Protein AF-A0A356AL03-F1 (afdb_monomer)

Mean predicted aligned error: 7.5 Å

Sequence (107 aa):
NMDRANEKYIFDELTRKDAGLCEEIRKRMFVFEDITTLDDMSIQRFLREVDSKDLVYALKGANQEVADVIFKNMSTRSSESVRSDLEYTHNVRLRDVEDAQQRIVGV

Nearest PDB structures (foldseek):
  3ajc-assembly1_A  TM=7.349E-01  e=2.908E-09  Thermotoga maritima
  1lkv-assembly1_X  TM=7.337E-01  e=6.531E-09  Thermotoga maritima
  8wo5-assembly1_C6  TM=9.491E-01  e=3.135E-07  Salmonella enterica subsp. enterica serovar Typhimurium str. LT2
  3hjl-assembly1_A  TM=9.689E-01  e=3.162E-06  Aquifex aeolicus
  8umx-assembly1_B  TM=7.144E-01  e=5.587E-07  Salmonella enterica subsp. enterica serovar Typhimurium

Secondary structure (DSSP, 8-state):
---HHHHHHHHHHHHHH-HHHHHHHHHHHS-GGGGGGS-HHHHHHHTTTS-HHHHHHHHHH--HHHHHHHHHTS-HHHHHHHHHHHHH--S--HHHHHHHHHHHHT-

pLDDT: mean 87.23, std 10.14, range [45.0, 96.75]

Solvent-accessible surface area (backbone atoms only — not comparable to full-atom values): 6201 Å² total; per-residue (Å²): 138,81,56,72,71,58,54,52,54,53,50,54,55,37,37,74,76,37,50,68,62,39,51,55,48,53,56,68,72,57,49,72,71,55,60,70,76,52,53,66,67,59,48,41,51,51,62,72,75,50,54,70,67,39,52,40,36,24,54,72,74,45,55,70,69,47,46,50,57,50,49,71,52,41,55,71,70,55,41,50,51,47,54,52,50,44,72,72,62,69,90,77,55,70,66,59,22,53,55,22,32,51,54,60,67,70,109

Foldseek 3Di:
DDDPVVVVVVLVVCCVVPVPVSVVVVLVVQFLVCLLVDDLVVLLVLVVVADLVLVLLLLVPDDPSSVCSNLVSDDPVSSVVSVVVNVVDPDDDPVSNSVSSSVSSVD

Structure (mmCIF, N/CA/C/O backbone):
data_AF-A0A356AL03-F1
#
_entry.id   AF-A0A356AL03-F1
#
loop_
_atom_site.group_PDB
_atom_site.id
_atom_site.type_symbol
_atom_site.label_atom_id
_atom_site.label_alt_id
_atom_site.label_comp_id
_atom_site.label_asym_id
_atom_site.label_entity_id
_atom_site.label_seq_id
_atom_site.pdbx_PDB_ins_code
_atom_site.Cartn_x
_atom_site.Cartn_y
_atom_site.Cartn_z
_atom_site.occupancy
_atom_site.B_iso_or_equiv
_atom_site.auth_seq_id
_atom_site.auth_comp_id
_atom_site.auth_asym_id
_atom_site.auth_atom_id
_atom_site.pdbx_PDB_model_num
ATOM 1 N N . ASN A 1 1 ? 18.338 9.567 -9.962 1.00 45.00 1 ASN A N 1
ATOM 2 C CA . ASN A 1 1 ? 17.520 10.454 -10.817 1.00 45.00 1 ASN A CA 1
ATOM 3 C C . ASN A 1 1 ? 17.910 10.272 -12.277 1.00 45.00 1 ASN A C 1
ATOM 5 O O . ASN A 1 1 ? 18.723 11.034 -12.783 1.00 45.00 1 ASN A O 1
ATOM 9 N N . MET A 1 2 ? 17.398 9.216 -12.920 1.00 46.03 2 MET A N 1
ATOM 10 C CA . MET A 1 2 ? 17.444 9.082 -14.381 1.00 46.03 2 MET A CA 1
ATOM 11 C C . MET A 1 2 ? 16.393 10.014 -14.986 1.00 46.03 2 MET A C 1
ATOM 13 O O . MET A 1 2 ? 15.327 10.201 -14.409 1.00 46.03 2 MET A O 1
ATOM 17 N N . ASP A 1 3 ? 16.714 10.613 -16.126 1.00 66.19 3 ASP A N 1
ATOM 18 C CA . ASP A 1 3 ? 15.806 11.488 -16.861 1.00 66.19 3 ASP A CA 1
ATOM 19 C C . ASP A 1 3 ? 14.655 10.668 -17.481 1.00 66.19 3 ASP A C 1
ATOM 21 O O . ASP A 1 3 ? 14.901 9.629 -18.102 1.00 66.19 3 ASP A O 1
ATOM 25 N N . ARG A 1 4 ? 13.403 11.125 -17.334 1.00 58.62 4 ARG A N 1
ATOM 26 C CA . ARG A 1 4 ? 12.178 10.394 -17.742 1.00 58.62 4 ARG A CA 1
ATOM 27 C C . ARG A 1 4 ? 12.176 10.004 -19.227 1.00 58.62 4 ARG A C 1
ATOM 29 O O . ARG A 1 4 ? 11.587 8.995 -19.609 1.00 58.62 4 ARG A O 1
ATOM 36 N N . ALA A 1 5 ? 12.834 10.801 -20.071 1.00 67.06 5 ALA A N 1
ATOM 37 C CA . ALA A 1 5 ? 12.971 10.522 -21.500 1.00 67.06 5 ALA A CA 1
ATOM 38 C C . ALA A 1 5 ? 13.896 9.323 -21.783 1.00 67.06 5 ALA A C 1
ATOM 40 O O . ALA A 1 5 ? 13.606 8.513 -22.665 1.00 67.06 5 ALA A O 1
ATOM 41 N N . ASN A 1 6 ? 14.973 9.179 -21.007 1.00 71.44 6 ASN A N 1
ATOM 42 C CA . ASN A 1 6 ? 15.922 8.075 -21.145 1.00 71.44 6 ASN A CA 1
ATOM 43 C C . ASN A 1 6 ? 15.347 6.774 -20.588 1.00 71.44 6 ASN A C 1
ATOM 45 O O . ASN A 1 6 ? 15.524 5.724 -21.198 1.00 71.44 6 ASN A O 1
ATOM 49 N N . GLU A 1 7 ? 14.616 6.847 -19.477 1.00 72.31 7 GLU A N 1
ATOM 50 C CA . GLU A 1 7 ? 13.932 5.692 -18.891 1.00 72.31 7 GLU A CA 1
ATOM 51 C C . GLU A 1 7 ? 12.954 5.057 -19.888 1.00 72.31 7 GLU A C 1
ATOM 53 O O . GLU A 1 7 ? 13.021 3.854 -20.143 1.00 72.31 7 GLU A O 1
ATOM 58 N N . LYS A 1 8 ? 12.118 5.875 -20.541 1.00 75.06 8 LYS A N 1
ATOM 59 C CA . LYS A 1 8 ? 11.184 5.396 -21.565 1.00 75.06 8 LYS A CA 1
ATOM 60 C C . LYS A 1 8 ? 11.902 4.727 -22.741 1.00 75.06 8 LYS A C 1
ATOM 62 O O . LYS A 1 8 ? 11.516 3.637 -23.146 1.00 75.06 8 LYS A O 1
ATOM 67 N N . TYR A 1 9 ? 12.963 5.346 -23.263 1.00 85.25 9 TYR A N 1
ATOM 68 C CA . TYR A 1 9 ? 13.730 4.781 -24.377 1.00 85.25 9 TYR A CA 1
ATOM 69 C C . TYR A 1 9 ? 14.390 3.439 -24.013 1.00 85.25 9 TYR A C 1
ATOM 71 O O . TYR A 1 9 ? 14.337 2.490 -24.794 1.00 85.25 9 TYR A O 1
ATOM 79 N N . ILE A 1 10 ? 14.968 3.338 -22.810 1.00 81.75 10 ILE A N 1
ATOM 80 C CA . ILE A 1 10 ? 15.589 2.105 -22.307 1.00 81.75 10 ILE A CA 1
ATOM 81 C C . ILE A 1 10 ? 14.545 0.996 -22.170 1.00 81.75 10 ILE A C 1
ATOM 83 O O . ILE A 1 10 ? 14.795 -0.129 -22.602 1.00 81.75 10 ILE A O 1
ATOM 87 N N . PHE A 1 11 ? 13.374 1.303 -21.610 1.00 81.75 11 PHE A N 1
ATOM 88 C CA . PHE A 1 11 ? 12.301 0.326 -21.459 1.00 81.75 11 PHE A CA 1
ATOM 89 C C . PHE A 1 11 ? 11.679 -0.100 -22.788 1.00 81.75 11 PHE A C 1
ATOM 91 O O . PHE A 1 11 ? 11.377 -1.281 -22.946 1.00 81.75 11 PHE A O 1
ATOM 98 N N . ASP A 1 12 ? 11.533 0.803 -23.758 1.00 85.88 12 ASP A N 1
ATOM 99 C CA . ASP A 1 12 ? 11.031 0.466 -25.095 1.00 85.88 12 ASP A CA 1
ATOM 100 C C . ASP A 1 12 ? 11.992 -0.497 -25.819 1.00 85.88 12 ASP A C 1
ATOM 102 O O . ASP A 1 12 ? 11.567 -1.511 -26.382 1.00 85.88 12 ASP A O 1
ATOM 106 N N . GLU A 1 13 ? 13.301 -0.238 -25.752 1.00 91.81 13 GLU A N 1
ATOM 107 C CA . GLU A 1 13 ? 14.325 -1.119 -26.326 1.00 91.81 13 GLU A CA 1
ATOM 108 C C . GLU A 1 13 ? 14.447 -2.451 -25.574 1.00 91.81 13 GLU A C 1
ATOM 110 O O . GLU A 1 13 ? 14.613 -3.504 -26.196 1.00 91.81 13 GLU A O 1
ATOM 115 N N . LEU A 1 14 ? 14.330 -2.434 -24.243 1.00 86.44 14 LEU A N 1
ATOM 116 C CA . LEU A 1 14 ? 14.347 -3.645 -23.429 1.00 86.44 14 LEU A CA 1
ATOM 117 C C . LEU A 1 14 ? 13.107 -4.507 -23.686 1.00 86.44 14 LEU A C 1
ATOM 119 O O . LEU A 1 14 ? 13.253 -5.708 -23.871 1.00 86.44 14 LEU A O 1
ATOM 123 N N . THR A 1 15 ? 11.917 -3.909 -23.790 1.00 88.62 15 THR A N 1
ATOM 124 C CA . THR A 1 15 ? 10.663 -4.622 -24.100 1.00 88.62 15 THR A CA 1
ATOM 125 C C . THR A 1 15 ? 10.750 -5.331 -25.453 1.00 88.62 15 THR A C 1
ATOM 127 O O . THR A 1 15 ? 10.284 -6.460 -25.591 1.00 88.62 15 THR A O 1
ATOM 130 N N . ARG A 1 16 ? 11.375 -4.696 -26.458 1.00 91.38 16 ARG A N 1
ATOM 131 C CA . ARG A 1 16 ? 11.590 -5.297 -27.788 1.00 91.38 16 ARG A CA 1
ATOM 132 C C . ARG A 1 16 ? 12.526 -6.503 -27.756 1.00 91.38 16 ARG A C 1
ATOM 134 O O . ARG A 1 16 ? 12.352 -7.415 -28.559 1.00 91.38 16 ARG A O 1
ATOM 141 N N . LYS A 1 17 ? 13.532 -6.487 -26.879 1.00 90.88 17 LYS A N 1
ATOM 142 C CA . LYS A 1 17 ? 14.522 -7.567 -26.753 1.00 90.88 17 LYS A CA 1
ATOM 143 C C . LYS A 1 17 ? 14.027 -8.704 -25.870 1.00 90.88 17 LYS A C 1
ATOM 145 O O . LYS A 1 17 ? 14.220 -9.864 -26.215 1.00 90.88 17 LYS A O 1
ATOM 150 N N . ASP A 1 18 ? 13.419 -8.360 -24.743 1.00 89.75 18 ASP A N 1
ATOM 151 C CA . ASP A 1 18 ? 12.921 -9.293 -23.744 1.00 89.75 18 ASP A CA 1
ATOM 152 C C . ASP A 1 18 ? 11.805 -8.633 -22.920 1.00 89.75 18 ASP A C 1
ATOM 154 O O . ASP A 1 18 ? 12.033 -7.931 -21.929 1.00 89.75 18 ASP A O 1
ATOM 158 N N . ALA A 1 19 ? 10.566 -8.870 -23.349 1.00 87.19 19 ALA A N 1
ATOM 159 C CA . ALA A 1 19 ? 9.385 -8.375 -22.655 1.00 87.19 19 ALA A CA 1
ATOM 160 C C . ALA A 1 19 ? 9.256 -8.957 -21.235 1.00 87.19 19 ALA A C 1
ATOM 162 O O . ALA A 1 19 ? 8.802 -8.254 -20.338 1.00 87.19 19 ALA A O 1
ATOM 163 N N . GLY A 1 20 ? 9.691 -10.202 -21.007 1.00 86.12 20 GLY A N 1
ATOM 164 C CA . GLY A 1 20 ? 9.613 -10.844 -19.694 1.00 86.12 20 GLY A CA 1
ATOM 165 C C . GLY A 1 20 ? 10.554 -10.188 -18.687 1.00 86.12 20 GLY A C 1
ATOM 166 O O . GLY A 1 20 ? 10.133 -9.817 -17.594 1.00 86.12 20 GLY A O 1
ATOM 167 N N . LEU A 1 21 ? 11.808 -9.960 -19.084 1.00 84.19 21 LEU A N 1
ATOM 168 C CA . LEU A 1 21 ? 12.778 -9.228 -18.269 1.00 84.19 21 LEU A CA 1
ATOM 169 C C . LEU A 1 21 ? 12.329 -7.786 -18.015 1.00 84.1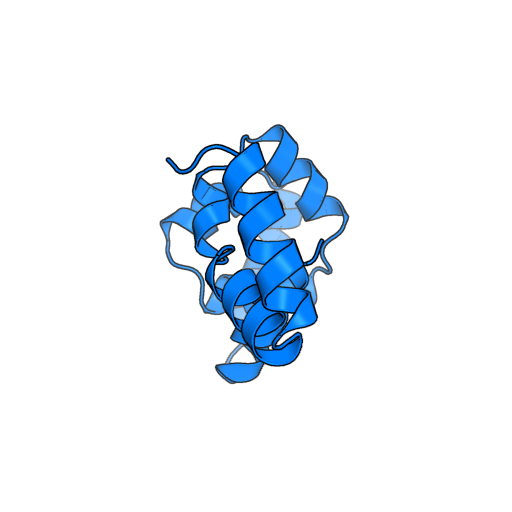9 21 LEU A C 1
ATOM 171 O O . LEU A 1 21 ? 12.476 -7.279 -16.906 1.00 84.19 21 LEU A O 1
ATOM 175 N N . CYS A 1 22 ? 11.763 -7.125 -19.024 1.00 83.12 22 CYS A N 1
ATOM 176 C CA . CYS A 1 22 ? 11.240 -5.774 -18.881 1.00 83.12 22 CYS A CA 1
ATOM 177 C C . CYS A 1 22 ? 10.130 -5.679 -17.820 1.00 83.12 22 CYS A C 1
ATOM 179 O O . CYS A 1 22 ? 10.159 -4.764 -16.995 1.00 83.12 22 CYS A O 1
ATOM 181 N N . GLU A 1 23 ? 9.172 -6.610 -17.821 1.00 78.88 23 GLU A N 1
ATOM 182 C CA . GLU A 1 23 ? 8.129 -6.672 -16.789 1.00 78.88 23 GLU A CA 1
ATOM 183 C C . GLU A 1 23 ? 8.726 -6.905 -15.397 1.00 78.88 23 GLU A C 1
ATOM 185 O O . GLU A 1 23 ? 8.359 -6.219 -14.445 1.00 78.88 23 GLU A O 1
ATOM 190 N N . GLU A 1 24 ? 9.697 -7.810 -15.269 1.00 79.50 24 GLU A N 1
ATOM 191 C CA . GLU A 1 24 ? 10.368 -8.074 -13.991 1.00 79.50 24 GLU A CA 1
ATOM 192 C C . GLU A 1 24 ? 11.144 -6.858 -13.467 1.00 79.50 24 GLU A C 1
ATOM 194 O O . GLU A 1 24 ? 11.149 -6.598 -12.264 1.00 79.50 24 GLU A O 1
ATOM 199 N N . ILE A 1 25 ? 11.763 -6.067 -14.349 1.00 77.25 25 ILE A N 1
ATOM 200 C CA . ILE A 1 25 ? 12.419 -4.815 -13.953 1.00 77.25 25 ILE A CA 1
ATOM 201 C C . ILE A 1 2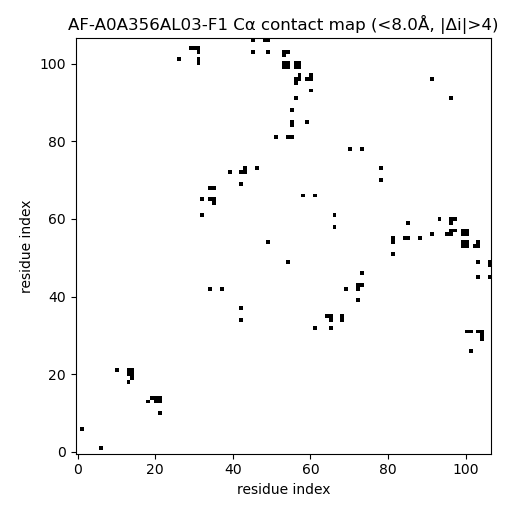5 ? 11.385 -3.767 -13.534 1.00 77.25 25 ILE A C 1
ATOM 203 O O . ILE A 1 25 ? 11.581 -3.137 -12.498 1.00 77.25 25 ILE A O 1
ATOM 207 N N . ARG A 1 26 ? 10.270 -3.599 -14.264 1.00 70.25 26 ARG A N 1
ATOM 208 C CA . ARG A 1 26 ? 9.213 -2.650 -13.859 1.00 70.25 26 ARG A CA 1
ATOM 209 C C . ARG A 1 26 ? 8.611 -3.006 -12.503 1.00 70.25 26 ARG A C 1
ATOM 211 O O . ARG A 1 26 ? 8.461 -2.120 -11.670 1.00 70.25 26 ARG A O 1
ATOM 218 N N . LYS A 1 27 ? 8.358 -4.292 -12.239 1.00 68.56 27 LYS A N 1
ATOM 219 C CA . LYS A 1 27 ? 7.899 -4.761 -10.920 1.00 68.56 27 LYS A CA 1
ATOM 220 C C . LYS A 1 27 ? 8.891 -4.446 -9.801 1.00 68.56 27 LYS A C 1
ATOM 222 O O . LYS A 1 27 ? 8.481 -4.150 -8.691 1.00 68.56 27 LYS A O 1
ATOM 227 N N . ARG A 1 28 ? 10.197 -4.489 -10.081 1.00 67.19 28 ARG A N 1
ATOM 228 C CA . ARG A 1 28 ? 11.245 -4.137 -9.105 1.00 67.19 28 ARG A CA 1
ATOM 229 C C . ARG A 1 28 ? 11.451 -2.632 -8.941 1.00 67.19 28 ARG A C 1
ATOM 231 O O . ARG A 1 28 ? 12.092 -2.233 -7.976 1.00 67.19 28 ARG A O 1
ATOM 238 N N . MET A 1 29 ? 10.969 -1.821 -9.883 1.00 65.56 29 MET A N 1
ATOM 239 C CA . MET A 1 29 ? 11.089 -0.362 -9.838 1.00 65.56 29 MET A CA 1
ATOM 240 C C . MET A 1 29 ? 9.994 0.322 -9.028 1.00 65.56 29 MET A C 1
ATOM 242 O O . MET A 1 29 ? 10.185 1.477 -8.669 1.00 65.56 29 MET A O 1
ATOM 246 N N . PHE A 1 30 ? 8.885 -0.364 -8.755 1.00 62.22 30 PHE A N 1
ATOM 247 C CA . PHE A 1 30 ? 7.821 0.145 -7.901 1.00 62.22 30 PHE A CA 1
ATOM 248 C C . PHE A 1 30 ? 7.642 -0.823 -6.738 1.00 62.22 30 PHE A C 1
ATOM 250 O O . PHE A 1 30 ? 6.948 -1.836 -6.840 1.00 62.22 30 PHE A O 1
ATOM 257 N N . VAL A 1 31 ? 8.353 -0.550 -5.649 1.00 78.69 31 VAL A N 1
ATOM 258 C CA . VAL A 1 31 ? 8.228 -1.334 -4.422 1.00 78.69 31 VAL A CA 1
ATOM 259 C C . VAL A 1 31 ? 7.075 -0.763 -3.611 1.00 78.69 31 VAL A C 1
ATOM 261 O O . VAL A 1 31 ? 6.862 0.442 -3.584 1.00 78.69 31 VAL A O 1
ATOM 264 N N . PHE A 1 32 ? 6.324 -1.620 -2.922 1.00 84.62 32 PHE A N 1
ATOM 265 C CA . PHE A 1 32 ? 5.209 -1.194 -2.064 1.00 84.62 32 PHE A CA 1
ATOM 266 C C . PHE A 1 32 ? 5.615 -0.106 -1.048 1.00 84.62 32 PHE A C 1
ATOM 268 O O . PHE A 1 32 ? 4.817 0.756 -0.696 1.00 84.62 32 PHE A O 1
ATOM 275 N N . GLU A 1 33 ? 6.886 -0.104 -0.650 1.00 87.00 33 GLU A N 1
ATOM 276 C CA . GLU A 1 33 ? 7.526 0.892 0.214 1.00 87.00 33 GLU A CA 1
ATOM 277 C C . GLU A 1 33 ? 7.557 2.318 -0.368 1.00 87.00 33 GLU A C 1
ATOM 279 O O . GLU A 1 33 ? 7.553 3.298 0.383 1.00 87.00 33 GLU A O 1
ATOM 284 N N . ASP A 1 34 ? 7.506 2.464 -1.697 1.00 87.44 34 ASP A N 1
ATOM 285 C CA . ASP A 1 34 ? 7.507 3.765 -2.375 1.00 87.44 34 ASP A CA 1
ATOM 286 C C . ASP A 1 34 ? 6.229 4.577 -2.094 1.00 87.44 34 ASP A C 1
ATOM 288 O O . ASP A 1 34 ? 6.211 5.785 -2.339 1.00 87.44 34 ASP A O 1
ATOM 292 N N . ILE A 1 35 ? 5.183 3.971 -1.505 1.00 88.75 35 ILE A N 1
ATOM 293 C CA . ILE A 1 35 ? 3.985 4.678 -1.008 1.00 88.75 35 ILE A CA 1
ATOM 294 C C . ILE A 1 35 ? 4.347 5.841 -0.080 1.00 88.75 35 ILE A C 1
ATOM 296 O O . ILE A 1 35 ? 3.660 6.860 -0.081 1.00 88.75 35 ILE A O 1
ATOM 300 N N . THR A 1 36 ? 5.435 5.716 0.682 1.00 90.62 36 THR A N 1
ATOM 301 C CA . THR A 1 36 ? 5.922 6.764 1.595 1.00 90.62 36 THR A CA 1
ATOM 302 C C . THR A 1 36 ? 6.337 8.046 0.868 1.00 90.62 36 THR A C 1
ATOM 304 O O . THR A 1 36 ? 6.360 9.120 1.467 1.00 90.62 36 THR A O 1
ATOM 307 N N . THR A 1 37 ? 6.628 7.957 -0.433 1.00 89.75 37 THR A N 1
ATOM 308 C CA . THR A 1 37 ? 7.032 9.090 -1.276 1.00 89.75 37 THR A CA 1
ATOM 309 C C . THR A 1 37 ? 5.850 9.825 -1.915 1.00 89.75 37 THR A C 1
ATOM 311 O O . THR A 1 37 ? 6.033 10.902 -2.488 1.00 89.75 37 THR A O 1
ATOM 314 N N . LEU A 1 38 ? 4.642 9.259 -1.825 1.00 89.00 38 LEU A N 1
ATOM 315 C CA . LEU A 1 38 ? 3.427 9.836 -2.387 1.00 89.00 38 LEU A CA 1
ATOM 316 C C . LEU A 1 38 ? 2.860 10.927 -1.474 1.00 89.00 38 LEU A C 1
ATOM 318 O O . LEU A 1 38 ? 2.953 10.864 -0.249 1.00 89.00 38 LEU A O 1
ATOM 322 N N . ASP A 1 39 ? 2.225 11.932 -2.076 1.00 93.31 39 ASP A N 1
ATOM 323 C CA . ASP A 1 39 ? 1.487 12.937 -1.319 1.00 93.31 39 ASP A CA 1
ATOM 324 C C . ASP A 1 39 ? 0.162 12.373 -0.776 1.00 93.31 39 ASP A C 1
ATOM 326 O O . ASP A 1 39 ? -0.420 11.434 -1.328 1.00 93.31 39 ASP A O 1
ATOM 330 N N . ASP A 1 40 ? -0.350 12.988 0.292 1.00 95.06 40 ASP A N 1
ATOM 331 C CA . ASP A 1 40 ? -1.568 12.544 0.980 1.00 95.06 40 ASP A CA 1
ATOM 332 C C . ASP A 1 40 ? -2.783 12.426 0.029 1.00 95.06 40 ASP A C 1
ATOM 334 O O . ASP A 1 40 ? -3.588 11.503 0.166 1.00 95.06 40 ASP A O 1
ATOM 338 N N . MET A 1 41 ? -2.923 13.304 -0.979 1.00 94.56 41 MET A N 1
ATOM 339 C CA . MET A 1 41 ? -4.048 13.224 -1.923 1.00 94.56 41 MET A CA 1
ATOM 340 C C . MET A 1 41 ? -3.917 12.023 -2.861 1.00 94.56 41 MET A C 1
ATOM 342 O O . MET A 1 41 ? -4.920 11.360 -3.145 1.00 94.56 41 MET A O 1
ATOM 346 N N . SER A 1 42 ? -2.702 11.736 -3.333 1.00 92.06 42 SER A N 1
ATOM 347 C CA . SER A 1 42 ? -2.411 10.539 -4.128 1.00 92.06 42 SER A CA 1
ATOM 348 C C . SER A 1 42 ? -2.697 9.269 -3.329 1.00 92.06 42 SER A C 1
ATOM 350 O O . SER A 1 42 ? -3.363 8.366 -3.842 1.00 92.06 42 SER A O 1
ATOM 352 N N . ILE A 1 43 ? -2.307 9.241 -2.050 1.00 93.44 43 ILE A N 1
ATOM 353 C CA . ILE A 1 43 ? -2.565 8.104 -1.159 1.00 93.44 43 ILE A CA 1
ATOM 354 C C . ILE A 1 43 ? -4.069 7.879 -0.975 1.00 93.44 43 ILE A C 1
ATOM 356 O O . ILE A 1 43 ? -4.591 6.796 -1.231 1.00 93.44 43 ILE A O 1
ATOM 360 N N . GLN A 1 44 ? -4.804 8.928 -0.610 1.00 94.69 44 GLN A N 1
ATOM 361 C CA . GLN A 1 44 ? -6.259 8.863 -0.440 1.00 94.69 44 GLN A CA 1
ATOM 362 C C . GLN A 1 44 ? -6.989 8.448 -1.720 1.00 94.69 44 GLN A C 1
ATOM 364 O O . GLN A 1 44 ? -8.064 7.847 -1.662 1.00 94.69 44 GLN A O 1
ATOM 369 N N . ARG A 1 45 ? -6.447 8.796 -2.893 1.00 91.31 45 ARG A N 1
ATOM 370 C CA . ARG A 1 45 ? -7.036 8.408 -4.171 1.00 91.31 45 ARG A CA 1
ATOM 371 C C . ARG A 1 45 ? -6.922 6.908 -4.400 1.00 91.31 45 ARG A C 1
ATOM 373 O O . ARG A 1 45 ? -7.969 6.302 -4.607 1.00 91.31 45 ARG A O 1
ATOM 380 N N . PHE A 1 46 ? -5.725 6.329 -4.315 1.00 88.06 46 PHE A N 1
ATOM 381 C CA . PHE A 1 46 ? -5.570 4.894 -4.563 1.00 88.06 46 PHE A CA 1
ATOM 382 C C . PHE A 1 46 ? -6.260 4.059 -3.473 1.00 88.06 46 PHE A C 1
ATOM 384 O O . PHE A 1 46 ? -6.862 3.036 -3.780 1.00 88.06 46 PHE A O 1
ATOM 391 N N . LEU A 1 47 ? -6.290 4.522 -2.213 1.00 92.38 47 LEU A N 1
ATOM 392 C CA . LEU A 1 47 ? -6.999 3.823 -1.130 1.00 92.38 47 LEU A CA 1
ATOM 393 C C . LEU A 1 47 ? -8.505 3.643 -1.396 1.00 92.38 47 LEU A C 1
ATOM 395 O O . LEU A 1 47 ? -9.125 2.777 -0.787 1.00 92.38 47 LEU A O 1
ATOM 399 N N . ARG A 1 48 ? -9.110 4.437 -2.293 1.00 91.69 48 ARG A N 1
ATOM 400 C CA . ARG A 1 48 ? -10.510 4.256 -2.726 1.00 91.69 48 ARG A CA 1
ATOM 401 C C . ARG A 1 48 ? -10.685 3.187 -3.803 1.00 91.69 48 ARG A C 1
ATOM 403 O O . ARG A 1 48 ? -11.808 2.741 -4.015 1.00 91.69 48 ARG A O 1
ATOM 410 N N . GLU A 1 49 ? -9.612 2.834 -4.496 1.00 90.69 49 GLU A N 1
ATOM 411 C CA . GLU A 1 49 ? -9.595 1.870 -5.599 1.00 90.69 49 GLU A CA 1
ATOM 412 C C . GLU A 1 49 ? -9.108 0.482 -5.139 1.00 90.69 49 GLU A C 1
ATOM 414 O O . GLU A 1 49 ? -9.364 -0.517 -5.808 1.00 90.69 49 GLU A O 1
ATOM 419 N N . VAL A 1 50 ? -8.466 0.402 -3.968 1.00 91.62 50 VAL A N 1
ATOM 420 C CA . VAL A 1 50 ? -7.967 -0.842 -3.367 1.00 91.62 50 VAL A CA 1
ATOM 421 C C . VAL A 1 50 ? -9.064 -1.597 -2.611 1.00 91.62 50 VAL A C 1
ATOM 423 O O . VAL A 1 50 ? -9.821 -1.024 -1.827 1.00 91.62 50 VAL A O 1
ATOM 426 N N . ASP A 1 51 ? -9.109 -2.919 -2.799 1.00 92.50 51 ASP A N 1
ATOM 427 C CA . ASP A 1 51 ? -9.982 -3.811 -2.037 1.00 92.50 51 ASP A CA 1
ATOM 428 C C . ASP A 1 51 ? -9.541 -3.900 -0.564 1.00 92.50 51 ASP A C 1
ATOM 430 O O . ASP A 1 51 ? -8.357 -4.044 -0.252 1.00 92.50 51 ASP A O 1
ATOM 434 N N . SER A 1 52 ? -10.504 -3.854 0.363 1.00 89.75 52 SER A N 1
ATOM 435 C CA . SER A 1 52 ? -10.233 -3.893 1.808 1.00 89.75 52 SER A CA 1
ATOM 436 C C . SER A 1 52 ? -9.439 -5.133 2.226 1.00 89.75 52 SER A C 1
ATOM 438 O O . SER A 1 52 ? -8.583 -5.054 3.106 1.00 89.75 52 SER A O 1
ATOM 440 N N . LYS A 1 53 ? -9.684 -6.284 1.589 1.00 91.12 53 LYS A N 1
ATOM 441 C CA . LYS A 1 53 ? -8.939 -7.515 1.849 1.00 91.12 53 LYS A CA 1
ATOM 442 C C . LYS A 1 53 ? -7.492 -7.368 1.395 1.00 91.12 53 LYS A C 1
ATOM 444 O O . LYS A 1 53 ? -6.592 -7.718 2.148 1.00 91.12 53 LYS A O 1
ATOM 449 N N . ASP A 1 54 ? -7.254 -6.823 0.208 1.00 93.88 54 ASP A N 1
ATOM 450 C CA . ASP A 1 54 ? -5.892 -6.617 -0.290 1.00 93.88 54 ASP A CA 1
ATOM 451 C C . ASP A 1 54 ? -5.111 -5.652 0.601 1.00 93.88 54 ASP A C 1
ATOM 453 O O . ASP A 1 54 ? -3.958 -5.925 0.931 1.00 93.88 54 ASP A O 1
ATOM 457 N N . LEU A 1 55 ? -5.761 -4.593 1.090 1.00 94.50 55 LEU A N 1
ATOM 458 C CA . LEU A 1 55 ? -5.154 -3.661 2.036 1.00 94.50 55 LEU A CA 1
ATOM 459 C C . LEU A 1 55 ? -4.741 -4.352 3.345 1.00 94.50 55 LEU A C 1
ATOM 461 O O . LEU A 1 55 ? -3.620 -4.162 3.812 1.00 94.50 55 LEU A O 1
ATOM 465 N N . VAL A 1 56 ? -5.607 -5.196 3.916 1.00 95.44 56 VAL A N 1
ATOM 466 C CA . VAL A 1 56 ? -5.307 -5.959 5.143 1.00 95.44 56 VAL A CA 1
ATOM 467 C C . VAL A 1 56 ? -4.125 -6.910 4.929 1.00 95.44 56 VAL A C 1
ATOM 469 O O . VAL A 1 56 ? -3.232 -6.979 5.774 1.00 95.44 56 VAL A O 1
ATOM 472 N N . TYR A 1 57 ? -4.084 -7.628 3.803 1.00 95.19 57 TYR A N 1
ATOM 473 C CA . TYR A 1 57 ? -2.983 -8.548 3.499 1.00 95.19 57 TYR A CA 1
ATOM 474 C C . TYR A 1 57 ? -1.674 -7.792 3.257 1.00 95.19 57 TYR A C 1
ATOM 476 O O . TYR A 1 57 ? -0.646 -8.175 3.810 1.00 95.19 57 TYR A O 1
ATOM 484 N N . ALA A 1 58 ? -1.703 -6.691 2.507 1.00 94.12 58 ALA A N 1
ATOM 485 C CA . ALA A 1 58 ? -0.518 -5.882 2.246 1.00 94.12 58 ALA A CA 1
ATOM 486 C C . ALA A 1 58 ? 0.058 -5.258 3.528 1.00 94.12 58 ALA A C 1
ATOM 488 O O . ALA A 1 58 ? 1.271 -5.305 3.744 1.00 94.12 58 ALA A O 1
ATOM 489 N N . LEU A 1 59 ? -0.808 -4.756 4.418 1.00 94.94 59 LEU A N 1
ATOM 490 C CA . LEU A 1 59 ? -0.420 -4.172 5.706 1.00 94.94 59 LEU A CA 1
ATOM 491 C C . LEU A 1 59 ? 0.190 -5.186 6.685 1.00 94.94 59 LEU A C 1
ATOM 493 O O . LEU A 1 59 ? 0.915 -4.783 7.589 1.00 94.94 59 LEU A O 1
ATOM 497 N N . LYS A 1 60 ? -0.041 -6.496 6.514 1.00 93.00 60 LYS A N 1
ATOM 498 C CA . LYS A 1 60 ? 0.618 -7.529 7.337 1.00 93.00 60 LYS A CA 1
ATOM 499 C C . LYS A 1 60 ? 2.114 -7.658 7.065 1.00 93.00 60 LYS A C 1
ATOM 501 O O . LYS A 1 60 ? 2.844 -8.052 7.971 1.00 93.00 60 LYS A O 1
ATOM 506 N N . GLY A 1 61 ? 2.548 -7.376 5.838 1.00 89.25 61 GLY A N 1
ATOM 507 C CA . GLY A 1 61 ? 3.964 -7.372 5.453 1.00 89.25 61 GLY A CA 1
ATOM 508 C C . GLY A 1 61 ? 4.578 -5.982 5.354 1.00 89.25 61 GLY A C 1
ATOM 509 O O . GLY A 1 61 ? 5.754 -5.880 5.025 1.00 89.25 61 GLY A O 1
ATOM 510 N N . ALA A 1 62 ? 3.795 -4.931 5.596 1.00 92.62 62 ALA A N 1
ATOM 511 C CA . ALA A 1 62 ? 4.269 -3.558 5.568 1.00 92.62 62 ALA A CA 1
ATOM 512 C C . ALA A 1 62 ? 5.173 -3.271 6.769 1.00 92.62 62 ALA A C 1
ATOM 514 O O . ALA A 1 62 ? 4.938 -3.768 7.875 1.00 92.62 62 ALA A O 1
ATOM 515 N N . ASN A 1 63 ? 6.175 -2.417 6.577 1.00 92.00 63 ASN A N 1
ATOM 516 C CA . ASN A 1 63 ? 6.861 -1.824 7.714 1.00 92.00 63 ASN A CA 1
ATOM 517 C C . ASN A 1 63 ? 5.973 -0.768 8.410 1.00 92.00 63 ASN A C 1
ATOM 519 O O . ASN A 1 63 ? 4.898 -0.392 7.933 1.00 92.00 63 ASN A O 1
ATOM 523 N N . GLN A 1 64 ? 6.439 -0.288 9.565 1.00 93.62 64 GLN A N 1
ATOM 524 C CA . GLN A 1 64 ? 5.691 0.676 10.370 1.00 93.62 64 GLN A CA 1
ATOM 525 C C . GLN A 1 64 ? 5.453 2.001 9.630 1.00 93.62 64 GLN A C 1
ATOM 527 O O . GLN A 1 64 ? 4.377 2.576 9.750 1.00 93.62 64 GLN A O 1
ATOM 532 N N . GLU A 1 65 ? 6.429 2.463 8.850 1.00 94.12 65 GLU A N 1
ATOM 533 C CA . GLU A 1 65 ? 6.362 3.746 8.149 1.00 94.12 65 GLU A CA 1
ATOM 534 C C . GLU A 1 65 ? 5.259 3.748 7.082 1.00 94.12 65 GLU A C 1
ATOM 536 O O . GLU A 1 65 ? 4.412 4.643 7.062 1.00 94.12 65 GLU A O 1
ATOM 541 N N . VAL A 1 66 ? 5.197 2.700 6.257 1.00 94.25 66 VAL A N 1
ATOM 542 C CA . VAL A 1 66 ? 4.130 2.515 5.266 1.00 94.25 66 VAL A CA 1
ATOM 543 C C . VAL A 1 66 ? 2.772 2.387 5.944 1.00 94.25 66 VAL A C 1
ATOM 545 O O . VAL A 1 66 ? 1.808 3.030 5.521 1.00 94.25 66 VAL A O 1
ATOM 548 N N . ALA A 1 67 ? 2.683 1.585 7.009 1.00 95.44 67 ALA A N 1
ATOM 549 C CA . ALA A 1 67 ? 1.436 1.413 7.743 1.00 95.44 67 ALA A CA 1
ATOM 550 C C . ALA A 1 67 ? 0.924 2.750 8.303 1.00 95.44 67 ALA A C 1
ATOM 552 O O . ALA A 1 67 ? -0.260 3.062 8.162 1.00 95.44 67 ALA A O 1
ATOM 553 N N . ASP A 1 68 ? 1.804 3.565 8.885 1.00 96.00 68 ASP A N 1
ATOM 554 C CA . ASP A 1 68 ? 1.449 4.865 9.454 1.00 96.00 68 ASP A CA 1
ATOM 555 C C . ASP A 1 68 ? 0.969 5.847 8.383 1.00 96.00 68 ASP A C 1
ATOM 557 O O . ASP A 1 68 ? -0.061 6.502 8.568 1.00 96.00 68 ASP A O 1
ATOM 561 N N . VAL A 1 69 ? 1.660 5.916 7.240 1.00 95.69 69 VAL A N 1
ATOM 562 C CA . VAL A 1 69 ? 1.270 6.767 6.104 1.00 95.69 69 VAL A CA 1
ATOM 563 C C . VAL A 1 69 ? -0.095 6.357 5.542 1.00 95.69 69 VAL A C 1
ATOM 565 O O . VAL A 1 69 ? -0.931 7.226 5.268 1.00 95.69 69 VAL A O 1
ATOM 568 N N . ILE A 1 70 ? -0.359 5.052 5.430 1.00 95.44 70 ILE A N 1
ATOM 569 C CA . ILE A 1 70 ? -1.658 4.523 5.000 1.00 95.44 70 ILE A CA 1
ATOM 570 C C . ILE A 1 70 ? -2.745 4.886 6.018 1.00 95.44 70 ILE A C 1
ATOM 572 O O . ILE A 1 70 ? -3.732 5.522 5.650 1.00 95.44 70 ILE A O 1
ATOM 576 N N . PHE A 1 71 ? -2.564 4.563 7.303 1.00 96.56 71 PHE A N 1
ATOM 577 C CA . PHE A 1 71 ? -3.577 4.828 8.333 1.00 96.56 71 PHE A CA 1
ATOM 578 C C . PHE A 1 71 ? -3.851 6.319 8.543 1.00 96.56 71 PHE A C 1
ATOM 580 O O . PHE A 1 71 ? -4.994 6.690 8.814 1.00 96.56 71 PHE A O 1
ATOM 587 N N . LYS A 1 72 ? -2.835 7.179 8.398 1.00 96.75 72 LYS A N 1
ATOM 588 C CA . LYS A 1 72 ? -2.983 8.642 8.431 1.00 96.75 72 LYS A CA 1
ATOM 589 C C . LYS A 1 72 ? -3.934 9.140 7.337 1.00 96.75 72 LYS A C 1
ATOM 591 O O . LYS A 1 72 ? -4.640 10.123 7.545 1.00 96.75 72 LYS A O 1
ATOM 596 N N . ASN A 1 73 ? -3.955 8.466 6.191 1.00 96.69 73 ASN A N 1
ATOM 597 C CA . ASN A 1 73 ? -4.751 8.835 5.022 1.00 96.69 73 ASN A CA 1
ATOM 598 C C . ASN A 1 73 ? -6.106 8.113 4.936 1.00 96.69 73 ASN A C 1
ATOM 600 O O . ASN A 1 73 ? -6.830 8.248 3.949 1.00 96.69 73 ASN A O 1
ATOM 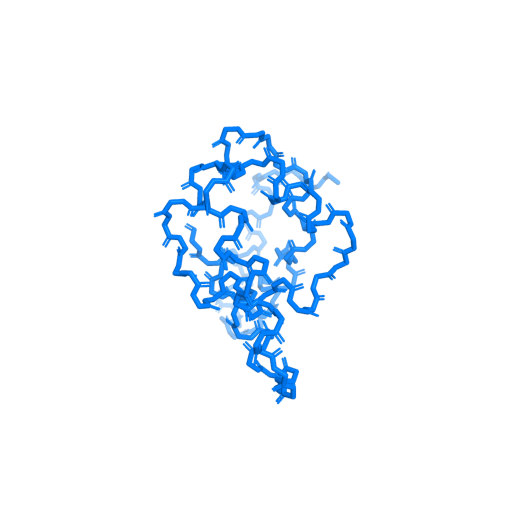604 N N . MET A 1 74 ? -6.486 7.379 5.979 1.00 95.62 74 MET A N 1
ATOM 605 C CA . MET A 1 74 ? -7.778 6.712 6.088 1.00 95.62 74 MET A CA 1
ATOM 606 C C . MET A 1 74 ? -8.723 7.490 7.008 1.00 95.62 74 MET A C 1
ATOM 608 O O . MET A 1 74 ? -8.310 8.169 7.948 1.00 95.62 74 MET A O 1
ATOM 612 N N . SER A 1 75 ? -10.031 7.366 6.771 1.00 94.94 75 SER A N 1
ATOM 613 C CA . SER A 1 75 ? -11.022 7.846 7.739 1.00 94.94 75 SER A CA 1
ATOM 614 C C . SER A 1 75 ? -10.971 6.999 9.012 1.00 94.94 75 SER A C 1
ATOM 616 O O . SER A 1 75 ? -10.688 5.804 8.942 1.00 94.94 75 SER A O 1
ATOM 618 N N . THR A 1 76 ? -11.319 7.578 10.167 1.00 94.56 76 THR A N 1
ATOM 619 C CA . THR A 1 76 ? -11.319 6.876 11.467 1.00 94.56 76 THR A CA 1
ATOM 620 C C . THR A 1 76 ? -12.036 5.529 11.402 1.00 94.56 76 THR A C 1
ATOM 622 O O . THR A 1 76 ? -11.482 4.514 11.806 1.00 94.56 76 THR A O 1
ATOM 625 N N . ARG A 1 77 ? -13.225 5.499 10.789 1.00 94.38 77 ARG A N 1
ATOM 626 C CA . ARG A 1 77 ? -14.016 4.276 10.614 1.00 94.38 77 ARG A CA 1
ATOM 627 C C . ARG A 1 77 ? -13.307 3.225 9.753 1.00 94.38 77 ARG A C 1
ATOM 629 O O . ARG A 1 77 ? -13.380 2.041 10.060 1.00 94.38 77 ARG A O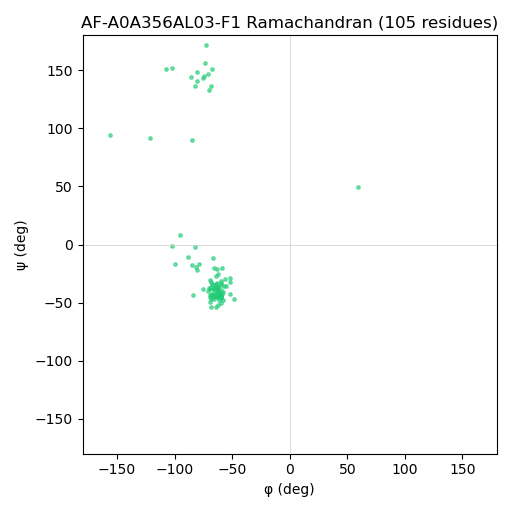 1
ATOM 636 N N . SER A 1 78 ? -12.661 3.645 8.664 1.00 93.31 78 SER A N 1
ATOM 637 C CA . SER A 1 78 ? -11.933 2.726 7.780 1.00 93.31 78 SER A CA 1
ATOM 638 C C . SER A 1 78 ? -10.708 2.150 8.494 1.00 93.31 78 SER A C 1
ATOM 640 O O . SER A 1 78 ? -10.491 0.941 8.479 1.00 93.31 78 SER A O 1
ATOM 642 N N . SER A 1 79 ? -9.966 3.002 9.206 1.00 94.62 79 SER A N 1
ATOM 643 C CA . SER A 1 79 ? -8.823 2.597 10.027 1.00 94.62 79 SER A CA 1
ATOM 644 C C . SER A 1 79 ? -9.217 1.600 11.115 1.00 94.62 79 SER A C 1
ATOM 646 O O . SER A 1 79 ? -8.517 0.613 11.309 1.00 94.62 79 SER A O 1
ATOM 648 N N . GLU A 1 80 ? -10.331 1.827 11.816 1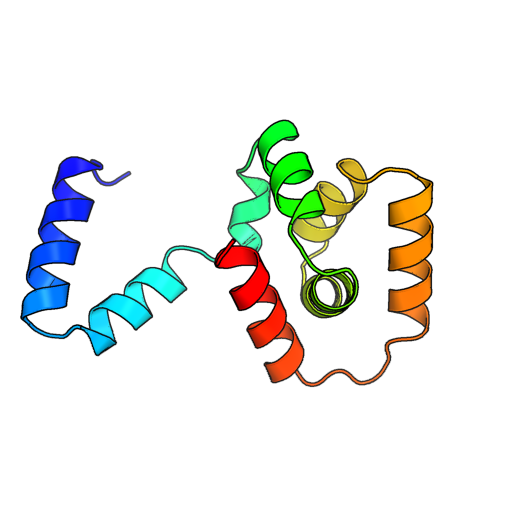.00 95.00 80 GLU A N 1
ATOM 649 C CA . GLU A 1 80 ? -10.857 0.896 12.823 1.00 95.00 80 GLU A CA 1
ATOM 650 C C . GLU A 1 80 ? -11.242 -0.453 12.209 1.00 95.00 80 GLU A C 1
ATOM 652 O O . GLU A 1 80 ? -10.866 -1.493 12.748 1.00 95.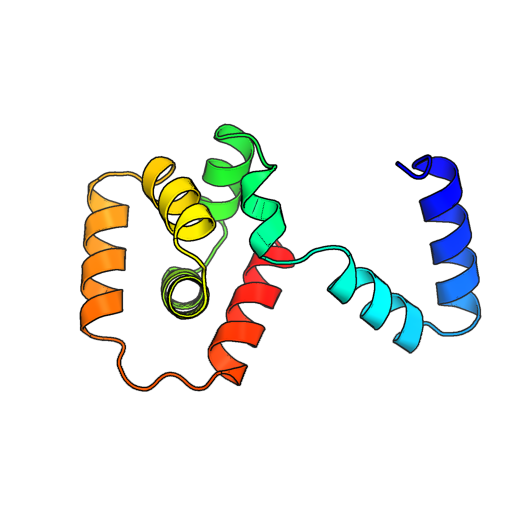00 80 GLU A O 1
ATOM 657 N N . SER A 1 81 ? -11.927 -0.444 11.059 1.00 94.12 81 SER A N 1
ATOM 658 C CA . SER A 1 81 ? -12.298 -1.671 10.344 1.00 94.12 81 SER A CA 1
ATOM 659 C C . SER A 1 81 ? -11.063 -2.482 9.957 1.00 94.12 81 SER A C 1
ATOM 661 O O . SER A 1 81 ? -10.969 -3.655 10.297 1.00 94.12 81 SER A O 1
ATOM 663 N N . VAL A 1 82 ? -10.077 -1.843 9.321 1.00 94.62 82 VAL A N 1
ATOM 664 C CA . VAL A 1 82 ? -8.848 -2.520 8.888 1.00 94.62 82 VAL A CA 1
ATOM 665 C C . VAL A 1 82 ? -8.020 -3.007 10.073 1.00 94.62 82 VAL A C 1
ATOM 667 O O . VAL A 1 82 ? -7.475 -4.105 10.015 1.00 94.62 82 VAL A O 1
ATOM 670 N N . ARG A 1 83 ? -7.943 -2.249 11.174 1.00 94.19 83 ARG A N 1
ATOM 671 C CA . ARG A 1 83 ? -7.278 -2.716 12.403 1.00 94.19 83 ARG A CA 1
ATOM 672 C C . ARG A 1 83 ? -7.966 -3.950 12.978 1.00 94.19 83 ARG A C 1
ATOM 674 O O . ARG A 1 83 ? -7.274 -4.900 13.328 1.00 94.19 83 ARG A O 1
ATOM 681 N N . SER A 1 84 ? -9.297 -3.962 13.009 1.00 94.62 84 SER A N 1
ATOM 682 C CA . SER A 1 84 ? -10.056 -5.133 13.448 1.00 94.62 84 SER A CA 1
ATOM 683 C C . SER A 1 84 ? -9.786 -6.337 12.541 1.00 94.62 84 SER A C 1
ATOM 685 O O . SER A 1 84 ? -9.424 -7.405 13.025 1.00 94.62 84 SER A O 1
ATOM 687 N N . ASP A 1 85 ? -9.839 -6.158 11.221 1.00 94.12 85 ASP A N 1
ATOM 688 C CA . ASP A 1 85 ? -9.562 -7.232 10.262 1.00 94.12 85 ASP A CA 1
ATOM 689 C C . ASP A 1 85 ? -8.121 -7.757 10.376 1.00 94.12 85 ASP A C 1
ATOM 691 O O . ASP A 1 85 ? -7.883 -8.963 10.259 1.00 94.12 85 ASP A O 1
ATOM 695 N N . LEU A 1 86 ? -7.150 -6.883 10.662 1.00 93.31 86 LEU A N 1
ATOM 696 C CA . LEU A 1 86 ? -5.769 -7.273 10.947 1.00 93.31 86 LEU A CA 1
ATOM 697 C C . LEU A 1 86 ? -5.670 -8.140 12.211 1.00 93.31 86 LEU A C 1
ATOM 699 O O . LEU A 1 86 ? -4.866 -9.071 12.221 1.00 93.31 86 LEU A O 1
ATOM 703 N N . GLU A 1 87 ? -6.458 -7.888 13.256 1.00 92.12 87 GLU A N 1
ATOM 704 C CA . GLU A 1 87 ? -6.471 -8.723 14.469 1.00 92.12 87 GLU A CA 1
ATOM 705 C C . GLU A 1 87 ? -6.989 -10.141 14.185 1.00 92.12 87 GLU A C 1
ATOM 707 O O . GLU A 1 87 ? -6.419 -11.116 14.678 1.00 92.12 87 GLU A O 1
ATOM 712 N N . TYR A 1 88 ? -8.013 -10.273 13.336 1.00 90.38 88 TYR A N 1
ATOM 713 C CA . TYR A 1 88 ? -8.582 -11.574 12.958 1.00 90.38 88 TYR A CA 1
ATOM 714 C C . TYR A 1 88 ? -7.778 -12.310 11.880 1.00 90.38 88 TYR A C 1
ATOM 716 O O . TYR A 1 88 ? -7.857 -13.535 11.761 1.00 90.38 88 TYR A O 1
ATOM 724 N N . THR A 1 89 ? -6.981 -11.589 11.095 1.00 88.38 89 THR A N 1
ATOM 725 C CA . THR A 1 89 ? -6.177 -12.169 10.017 1.00 88.38 89 THR A CA 1
ATOM 726 C C . THR A 1 89 ? -4.851 -12.700 10.567 1.00 88.38 89 THR A C 1
ATOM 728 O O . THR A 1 89 ? -3.835 -12.000 10.623 1.00 88.38 89 THR A O 1
ATOM 731 N N . HIS A 1 90 ? -4.852 -13.968 10.979 1.00 86.19 90 HIS A N 1
ATOM 732 C CA . HIS A 1 90 ? -3.672 -14.690 11.461 1.00 86.19 90 HIS A CA 1
ATOM 733 C C . HIS A 1 90 ? -3.173 -15.731 10.442 1.00 86.19 90 HIS A C 1
ATOM 735 O O . HIS A 1 90 ? -3.963 -16.327 9.711 1.00 86.19 90 HIS A O 1
ATOM 741 N N . ASN A 1 91 ? -1.868 -16.022 10.444 1.00 85.81 91 ASN A N 1
ATOM 742 C CA . ASN A 1 91 ? -1.234 -17.048 9.596 1.00 85.81 91 ASN A CA 1
ATOM 743 C C . ASN A 1 91 ? -1.413 -16.833 8.078 1.00 85.81 91 ASN A C 1
ATOM 745 O O . ASN A 1 91 ? -1.776 -17.758 7.349 1.00 85.81 91 ASN A O 1
ATOM 749 N N . VAL A 1 92 ? -1.134 -15.621 7.595 1.00 89.62 92 VAL A N 1
ATOM 750 C CA . VAL A 1 92 ? -1.081 -15.331 6.152 1.00 89.62 92 VAL A CA 1
ATOM 751 C C . VAL A 1 92 ? 0.186 -15.904 5.522 1.00 89.62 92 VAL A C 1
ATOM 753 O O . VAL A 1 92 ? 1.247 -15.934 6.150 1.00 89.62 92 VAL A O 1
ATOM 756 N N . ARG A 1 93 ? 0.094 -16.372 4.273 1.00 93.81 93 ARG A N 1
ATOM 757 C CA . ARG A 1 93 ? 1.274 -16.816 3.522 1.00 93.81 93 ARG A CA 1
ATOM 758 C C . ARG A 1 93 ? 1.981 -15.594 2.953 1.00 93.81 93 ARG A C 1
ATOM 760 O O . ARG A 1 93 ? 1.320 -14.699 2.439 1.00 93.81 93 ARG A O 1
ATOM 767 N N . LEU A 1 94 ? 3.315 -15.607 2.965 1.00 87.56 94 LEU A N 1
ATOM 768 C CA . LEU A 1 94 ? 4.129 -14.530 2.388 1.00 87.56 94 LEU A CA 1
ATOM 769 C C . LEU A 1 94 ? 3.714 -14.206 0.944 1.00 87.56 94 LEU A C 1
ATOM 771 O O . LEU A 1 94 ? 3.528 -13.047 0.608 1.00 87.56 94 LEU A O 1
ATOM 775 N N . ARG A 1 95 ? 3.447 -15.237 0.135 1.00 89.50 95 ARG A N 1
ATOM 776 C CA . ARG A 1 95 ? 2.967 -15.069 -1.240 1.00 89.50 95 ARG A CA 1
ATOM 777 C C . ARG A 1 95 ? 1.664 -14.267 -1.337 1.00 89.50 95 ARG A C 1
ATOM 779 O O . ARG A 1 95 ? 1.531 -13.448 -2.231 1.00 89.50 95 ARG A O 1
ATOM 786 N N . ASP A 1 96 ? 0.708 -14.493 -0.436 1.00 92.06 96 ASP A N 1
ATOM 787 C CA . ASP A 1 96 ? -0.579 -13.785 -0.481 1.00 92.06 96 ASP A CA 1
ATOM 788 C C . ASP A 1 96 ? -0.398 -12.295 -0.144 1.00 92.06 96 ASP A C 1
ATOM 790 O O . ASP A 1 96 ? -1.116 -11.445 -0.670 1.00 92.06 96 ASP A O 1
ATOM 794 N N . VAL A 1 97 ? 0.579 -11.988 0.717 1.00 92.31 97 VAL A N 1
ATOM 795 C CA . VAL A 1 97 ? 0.988 -10.621 1.064 1.00 92.31 97 VAL A CA 1
ATOM 796 C C . VAL A 1 97 ? 1.667 -9.945 -0.127 1.00 92.31 97 VAL A C 1
ATOM 798 O O . VAL A 1 97 ? 1.261 -8.851 -0.504 1.00 92.31 97 VAL A O 1
ATOM 801 N N . GLU A 1 98 ? 2.643 -10.606 -0.752 1.00 88.44 98 GLU A N 1
ATOM 802 C CA . GLU A 1 98 ? 3.341 -10.098 -1.943 1.00 88.44 98 GLU A CA 1
ATOM 803 C C . GLU A 1 98 ? 2.368 -9.870 -3.109 1.0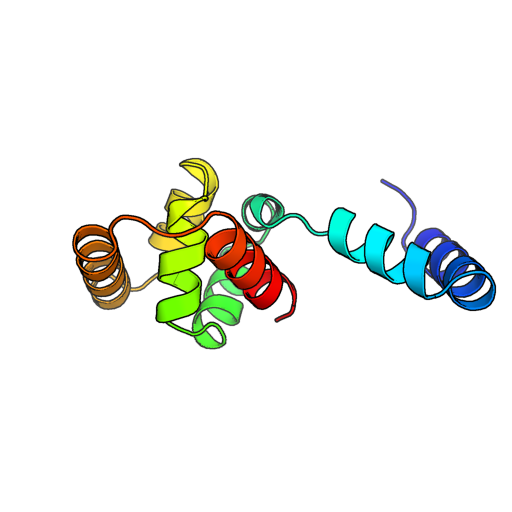0 88.44 98 GLU A C 1
ATOM 805 O O . GLU A 1 98 ? 2.383 -8.814 -3.739 1.00 88.44 98 GLU A O 1
ATOM 810 N N . ASP A 1 99 ? 1.457 -10.817 -3.353 1.00 90.31 99 ASP A N 1
ATOM 811 C CA . ASP A 1 99 ? 0.438 -10.701 -4.396 1.00 90.31 99 ASP A CA 1
ATOM 812 C C . ASP A 1 99 ? -0.516 -9.521 -4.113 1.00 90.31 99 ASP A C 1
ATOM 814 O O . ASP A 1 99 ? -0.936 -8.832 -5.044 1.00 90.31 99 ASP A O 1
ATOM 818 N N . ALA A 1 100 ? -0.868 -9.267 -2.846 1.00 93.00 100 ALA A N 1
ATOM 819 C CA . ALA A 1 100 ? -1.692 -8.121 -2.454 1.00 93.00 100 ALA A CA 1
ATOM 820 C C . ALA A 1 100 ? -0.950 -6.787 -2.626 1.00 93.00 100 ALA A C 1
ATOM 822 O O . ALA A 1 100 ? -1.495 -5.854 -3.212 1.00 93.00 100 ALA A O 1
ATOM 823 N N . GLN A 1 101 ? 0.308 -6.711 -2.190 1.00 91.06 101 GLN A N 1
ATOM 824 C CA . GLN A 1 101 ? 1.160 -5.538 -2.397 1.00 91.06 101 GLN A CA 1
ATOM 825 C C . GLN A 1 101 ? 1.320 -5.224 -3.890 1.00 91.06 101 GLN A C 1
ATOM 827 O O . GLN A 1 101 ? 1.173 -4.073 -4.295 1.00 91.06 101 GLN A O 1
ATOM 832 N N . GLN A 1 102 ? 1.521 -6.247 -4.726 1.00 87.44 102 GLN A N 1
ATOM 833 C CA . GLN A 1 102 ? 1.629 -6.083 -6.174 1.00 87.44 102 GLN A CA 1
ATOM 834 C C . GLN A 1 102 ? 0.322 -5.598 -6.811 1.00 87.44 102 GLN A C 1
ATOM 836 O O . GLN A 1 102 ? 0.365 -4.795 -7.743 1.00 87.44 102 GLN A O 1
ATOM 841 N N . ARG A 1 103 ? -0.838 -6.068 -6.324 1.00 88.12 103 ARG A N 1
ATOM 842 C CA . ARG A 1 103 ? -2.143 -5.558 -6.772 1.00 88.12 103 ARG A CA 1
ATOM 843 C C . ARG A 1 103 ? -2.307 -4.082 -6.434 1.00 88.12 103 ARG A C 1
ATOM 845 O O . ARG A 1 103 ? -2.737 -3.343 -7.304 1.00 88.12 103 ARG A O 1
ATOM 852 N N . ILE A 1 104 ? -1.912 -3.654 -5.233 1.00 88.44 104 IL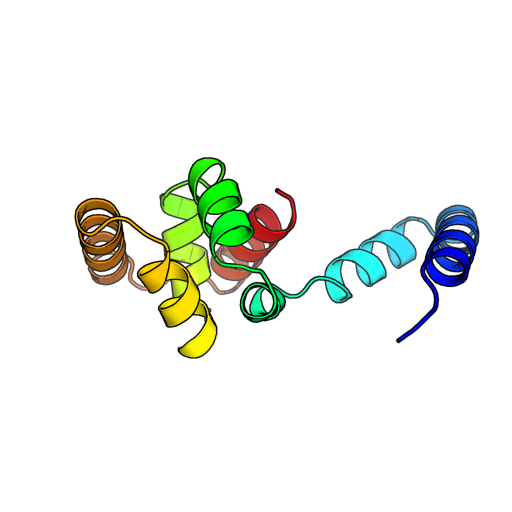E A N 1
ATOM 853 C CA . ILE A 1 104 ? -1.980 -2.242 -4.819 1.00 88.44 104 ILE A CA 1
ATOM 854 C C . ILE A 1 104 ? -1.046 -1.364 -5.658 1.00 88.44 104 ILE A C 1
ATOM 856 O O . ILE A 1 104 ? -1.446 -0.290 -6.085 1.00 88.44 104 ILE A O 1
ATOM 860 N N . VAL A 1 105 ? 0.173 -1.831 -5.932 1.00 84.19 105 VAL A N 1
ATOM 861 C CA . VAL A 1 105 ? 1.137 -1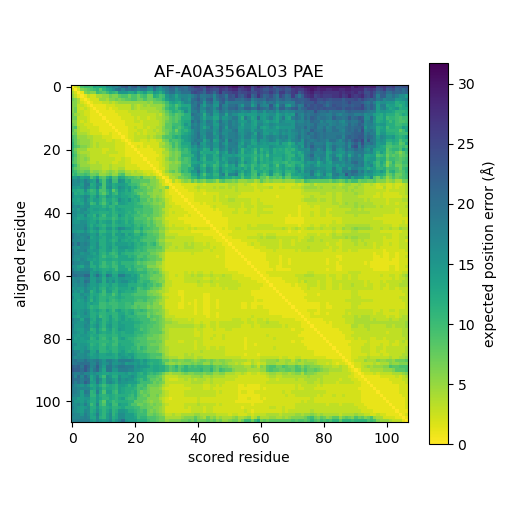.139 -6.805 1.00 84.19 105 VAL A CA 1
ATOM 862 C C . VAL A 1 105 ? 0.645 -1.032 -8.257 1.00 84.19 105 VAL A C 1
ATOM 864 O O . VAL A 1 105 ? 1.048 -0.128 -8.982 1.00 84.19 105 VAL A O 1
ATOM 867 N N . GLY A 1 106 ? -0.197 -1.965 -8.703 1.00 78.62 106 GLY A N 1
ATOM 868 C CA . GLY A 1 106 ? -0.731 -1.996 -10.066 1.00 78.62 106 GLY A CA 1
ATOM 869 C C . GLY A 1 106 ? -1.943 -1.094 -10.325 1.00 78.62 106 GLY A C 1
ATOM 870 O O . GLY A 1 106 ? -2.418 -1.090 -11.462 1.00 78.62 106 GLY A O 1
ATOM 871 N N . VAL A 1 107 ? -2.454 -0.396 -9.304 1.00 75.88 107 VAL A N 1
ATOM 872 C CA . VAL A 1 107 ? -3.576 0.562 -9.382 1.00 75.88 107 VAL A CA 1
ATOM 873 C C . VAL A 1 107 ? -3.062 1.939 -9.792 1.00 75.88 107 VAL A C 1
ATOM 875 O O . VAL A 1 107 ? -3.594 2.489 -10.782 1.00 75.88 107 VAL A O 1
#

Radius of gyration: 16.01 Å; Cα contacts (8 Å, |Δi|>4): 68; chains: 1; bounding box: 32×30×42 Å